Protein AF-A0A970IRS8-F1 (afdb_monomer_lite)

pLDDT: mean 84.2, std 9.83, range [52.62, 96.56]

Radius of gyration: 14.55 Å; chains: 1; bounding box: 36×25×32 Å

Sequence (57 aa):
MNGKTYKIKEKLSDVLELPREIVLDISKIIVIGTDSVIVENHKGIIDYCDNKISINT

Foldseek 3Di:
DPVVVQVVLQVVCVVVVHDSCVSNQDWDWDDDPPPDIDIDGPQDWPDDDPVDTHGDD

Secondary structure (DSSP, 8-state):
--HHHHHHHHHHHHHTT--HHHHTT--EEEEETTTEEEEE-SS-EEEEETTEEEE--

Structure (mmCIF, N/CA/C/O backbone):
data_AF-A0A970IRS8-F1
#
_entry.id   AF-A0A970IRS8-F1
#
loop_
_atom_site.group_PDB
_atom_site.id
_atom_site.type_symbol
_atom_site.label_atom_id
_atom_site.label_alt_id
_atom_site.label_comp_id
_atom_site.label_asym_id
_atom_site.label_entity_id
_atom_site.label_seq_id
_atom_site.pdbx_PDB_ins_code
_atom_site.Cartn_x
_atom_site.Cartn_y
_atom_site.Cartn_z
_atom_site.occupancy
_atom_site.B_iso_or_equiv
_atom_site.auth_seq_id
_atom_site.auth_comp_id
_atom_site.auth_asym_id
_atom_site.auth_atom_id
_atom_site.pdbx_PDB_model_num
ATOM 1 N N . MET A 1 1 ? -3.818 17.635 9.634 1.00 52.62 1 MET A N 1
ATOM 2 C CA . MET A 1 1 ? -5.142 17.006 9.864 1.00 52.62 1 MET A CA 1
ATOM 3 C C . MET A 1 1 ? -5.738 17.522 11.167 1.00 52.62 1 MET A C 1
ATOM 5 O O . MET A 1 1 ? -5.058 17.494 12.184 1.00 52.62 1 MET A O 1
ATOM 9 N N . ASN A 1 2 ? -6.980 18.017 11.150 1.00 55.97 2 ASN A N 1
ATOM 10 C CA . ASN A 1 2 ? -7.670 18.489 12.357 1.00 55.97 2 ASN A CA 1
ATOM 11 C C . ASN A 1 2 ? -7.977 17.301 13.284 1.00 55.97 2 ASN A C 1
ATOM 13 O O . ASN A 1 2 ? -8.879 16.514 13.003 1.00 55.97 2 ASN A O 1
ATOM 17 N N . GLY A 1 3 ? -7.260 17.175 14.407 1.00 67.81 3 GLY A N 1
ATOM 18 C CA . GLY A 1 3 ? -7.371 16.035 15.335 1.00 67.81 3 GLY A CA 1
ATOM 19 C C . GLY A 1 3 ? -8.774 15.778 15.912 1.00 67.81 3 GLY A C 1
ATOM 20 O O . GLY A 1 3 ? -9.039 14.695 16.426 1.00 67.81 3 GLY A O 1
ATOM 21 N N . LYS A 1 4 ? -9.702 16.737 15.790 1.00 72.25 4 LYS A N 1
ATOM 22 C CA . LYS A 1 4 ? -11.115 16.562 16.162 1.00 72.25 4 LYS A CA 1
ATOM 23 C C . LYS A 1 4 ? -11.851 15.583 15.237 1.00 72.25 4 LYS A C 1
ATOM 25 O O . LYS A 1 4 ? -12.578 14.732 15.733 1.00 72.25 4 LYS A O 1
ATOM 30 N N . THR A 1 5 ? -11.634 15.655 13.922 1.00 77.12 5 THR A N 1
ATOM 31 C CA . THR A 1 5 ? -12.306 14.782 12.939 1.00 77.12 5 THR A CA 1
ATOM 32 C C . THR A 1 5 ? -11.824 13.336 13.048 1.00 77.12 5 THR A C 1
ATOM 34 O O . THR A 1 5 ? -12.628 12.412 12.964 1.00 77.12 5 THR A O 1
ATOM 37 N N . TYR A 1 6 ? -10.529 13.139 13.313 1.00 78.06 6 TYR A N 1
ATOM 38 C CA . TYR A 1 6 ? -9.937 11.814 13.516 1.00 78.06 6 TYR A CA 1
ATOM 39 C C . TYR A 1 6 ? -10.574 11.079 14.707 1.00 78.06 6 TYR A C 1
ATOM 41 O O . TYR A 1 6 ? -11.021 9.946 14.565 1.00 78.06 6 TYR A O 1
ATOM 49 N N . LYS A 1 7 ? -10.732 11.763 15.850 1.00 79.62 7 LYS A N 1
ATOM 50 C CA . LYS A 1 7 ? -11.379 11.193 17.048 1.00 79.62 7 LYS A CA 1
ATOM 51 C C . LYS A 1 7 ? -12.849 10.815 16.833 1.00 79.62 7 LYS A C 1
ATOM 53 O O . LYS A 1 7 ? -13.341 9.900 17.485 1.00 79.62 7 LYS A O 1
ATOM 58 N N . ILE A 1 8 ? -13.562 11.527 15.957 1.00 82.38 8 ILE A N 1
ATOM 59 C CA . ILE A 1 8 ? -14.963 11.213 15.627 1.00 82.38 8 ILE A CA 1
ATOM 60 C C . ILE A 1 8 ? -15.032 9.947 14.767 1.00 82.38 8 ILE A C 1
ATOM 62 O O . ILE A 1 8 ? -15.830 9.061 15.060 1.00 82.38 8 ILE A O 1
ATOM 66 N N . LYS A 1 9 ? -14.169 9.841 13.749 1.00 79.81 9 LYS A N 1
ATOM 67 C CA . LYS A 1 9 ? -14.058 8.649 12.898 1.00 79.81 9 LYS A CA 1
ATOM 68 C C . LYS A 1 9 ? -13.682 7.400 13.704 1.00 79.81 9 LYS A C 1
ATOM 70 O O . LYS A 1 9 ? -14.298 6.359 13.526 1.00 79.81 9 LYS A O 1
ATOM 75 N N . GLU A 1 10 ? -12.736 7.524 14.633 1.00 79.12 10 GLU A N 1
ATOM 76 C CA . GLU A 1 10 ? -12.313 6.422 15.506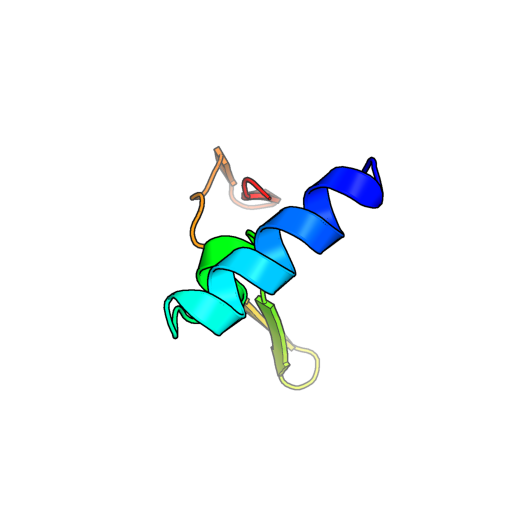 1.00 79.12 10 GLU A CA 1
ATOM 77 C C . GLU A 1 10 ? -13.472 5.895 16.369 1.00 79.12 10 GLU A C 1
ATOM 79 O O . GLU A 1 10 ? -13.761 4.702 16.349 1.00 79.12 10 GLU A O 1
ATOM 84 N N . LYS A 1 11 ? -14.216 6.792 17.033 1.00 81.50 11 LYS A N 1
ATOM 85 C CA . LYS A 1 11 ? -15.398 6.407 17.823 1.00 81.50 11 LYS A CA 1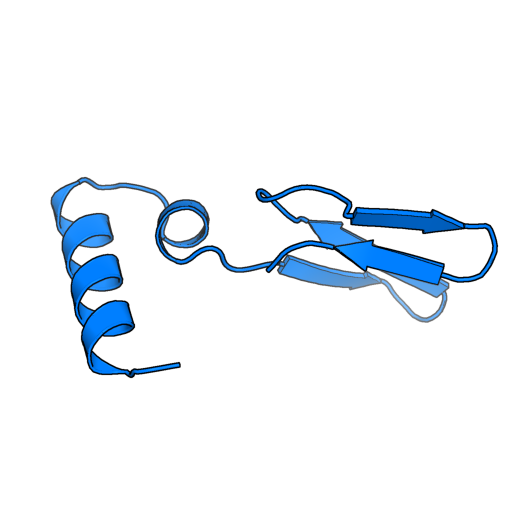
ATOM 86 C C . LYS A 1 11 ? -16.493 5.748 16.985 1.00 81.50 11 LYS A C 1
ATOM 88 O O . LYS A 1 11 ? -17.168 4.850 17.475 1.00 81.50 11 LYS A O 1
ATOM 93 N N . LEU A 1 12 ? -16.695 6.202 15.748 1.00 80.62 12 LEU A N 1
ATOM 94 C CA . LEU A 1 12 ? -17.679 5.605 14.847 1.00 80.62 12 LEU A CA 1
ATOM 95 C C . LEU A 1 12 ? -17.268 4.186 14.423 1.00 80.62 12 LEU A C 1
ATOM 97 O O . LEU A 1 12 ? -18.125 3.311 14.351 1.00 80.62 12 LEU A O 1
ATOM 101 N N . SER A 1 13 ? -15.969 3.954 14.197 1.00 79.94 13 SER A N 1
ATOM 102 C CA . SER A 1 13 ? -15.412 2.625 13.908 1.00 79.94 13 SER A CA 1
ATOM 103 C C . SER A 1 13 ? -15.702 1.636 15.035 1.00 79.94 13 SER A C 1
ATOM 105 O O . SER A 1 13 ? -16.137 0.524 14.763 1.00 79.94 13 SER A O 1
ATOM 107 N N . ASP A 1 14 ? -15.512 2.064 16.288 1.00 80.06 14 ASP A N 1
ATOM 108 C CA . ASP A 1 14 ? -15.719 1.217 17.467 1.00 80.06 14 ASP A CA 1
ATOM 109 C C . ASP A 1 14 ? -17.205 0.876 17.685 1.00 80.06 14 ASP A C 1
ATOM 111 O O . ASP A 1 14 ? -17.530 -0.240 18.073 1.00 80.06 14 ASP A O 1
ATOM 115 N N . VAL A 1 15 ? -18.121 1.817 17.412 1.00 83.69 15 VAL A N 1
ATOM 116 C CA . VAL A 1 15 ? -19.577 1.594 17.542 1.00 83.69 15 VAL A CA 1
ATOM 117 C C . VAL A 1 15 ? -20.124 0.683 16.441 1.00 83.69 15 VAL A C 1
ATOM 119 O O . VAL A 1 15 ? -21.059 -0.073 16.685 1.00 83.69 15 VAL A O 1
ATOM 122 N N . LEU A 1 16 ? -19.575 0.777 15.229 1.00 83.00 16 LEU A N 1
ATOM 123 C CA . LEU A 1 16 ? -20.026 0.001 14.071 1.00 83.00 16 LEU A CA 1
ATOM 124 C C . LEU A 1 16 ? -19.243 -1.307 13.870 1.00 83.00 16 LEU A C 1
ATOM 126 O O . LEU A 1 16 ? -19.470 -1.982 12.870 1.00 83.00 16 LEU A O 1
ATOM 130 N N . GLU A 1 17 ? -18.306 -1.635 14.769 1.00 83.12 17 GLU A N 1
ATOM 131 C CA . GLU A 1 17 ? -17.377 -2.776 14.660 1.00 83.12 17 GLU A CA 1
ATOM 132 C C . GLU A 1 17 ? -16.634 -2.836 13.309 1.00 83.12 17 GLU A C 1
ATOM 134 O O . GLU A 1 17 ? -16.215 -3.894 12.838 1.00 83.12 17 GLU A O 1
ATOM 139 N N . LEU A 1 18 ? -16.461 -1.680 12.661 1.00 80.56 18 LEU A N 1
ATOM 140 C CA . LEU A 1 18 ? -15.792 -1.595 11.370 1.00 80.56 18 LEU A CA 1
ATOM 141 C C . LEU A 1 18 ? -14.271 -1.633 11.561 1.00 80.56 18 LEU A C 1
ATOM 143 O O . LEU A 1 18 ? -13.761 -1.032 12.516 1.00 80.56 18 LEU A O 1
ATOM 147 N N . PRO A 1 19 ? -13.518 -2.255 10.634 1.00 76.62 19 PRO A N 1
ATOM 148 C CA . PRO A 1 19 ? -12.062 -2.215 10.660 1.00 76.62 19 PRO A CA 1
ATOM 149 C C . PRO A 1 19 ? -11.559 -0.766 10.621 1.00 76.62 19 PRO A C 1
ATOM 151 O O . PRO A 1 19 ? -11.855 -0.013 9.687 1.00 76.62 19 PRO A O 1
ATOM 154 N N . ARG A 1 20 ? -10.769 -0.372 11.629 1.00 74.75 20 ARG A N 1
ATOM 155 C CA . ARG A 1 20 ? -10.237 0.998 11.779 1.00 74.7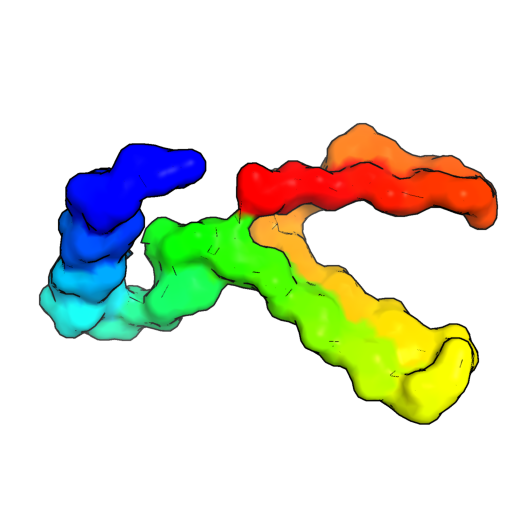5 20 ARG A CA 1
ATOM 156 C C . ARG A 1 20 ? -9.465 1.472 10.553 1.00 74.75 20 ARG A C 1
ATOM 158 O O . ARG A 1 20 ? -9.509 2.650 10.220 1.00 74.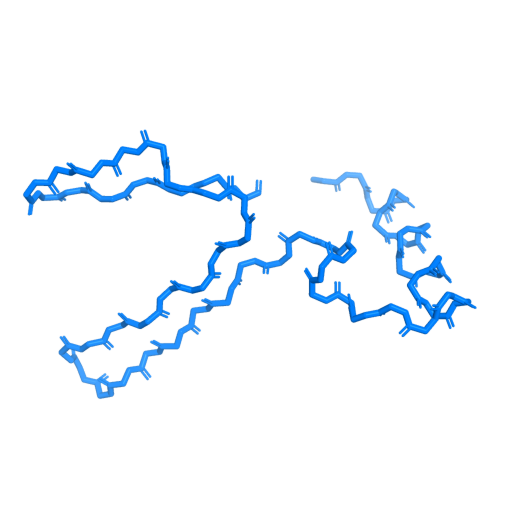75 20 ARG A O 1
ATOM 165 N N . GLU A 1 21 ? -8.794 0.549 9.882 1.00 70.06 21 GLU A N 1
ATOM 166 C CA . GLU A 1 21 ? -8.012 0.761 8.662 1.00 70.06 21 GLU A CA 1
ATOM 167 C C . GLU A 1 2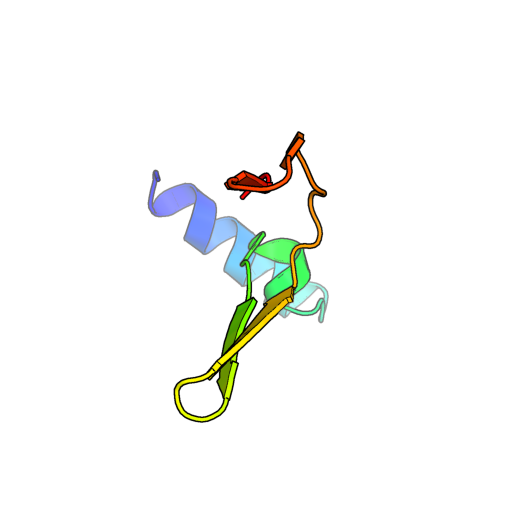1 ? -8.858 1.394 7.547 1.00 70.06 21 GLU A C 1
ATOM 169 O O . GLU A 1 21 ? -8.423 2.344 6.895 1.00 70.06 21 GLU A O 1
ATOM 174 N N . ILE A 1 22 ? -10.103 0.924 7.405 1.00 69.56 22 ILE A N 1
ATOM 175 C CA . ILE A 1 22 ? -11.065 1.391 6.402 1.00 69.56 22 ILE A CA 1
ATOM 176 C C . ILE A 1 22 ? -11.612 2.766 6.795 1.00 69.56 22 ILE A C 1
ATOM 178 O O . ILE A 1 22 ? -11.714 3.664 5.967 1.00 69.56 22 ILE A O 1
ATOM 182 N N . VAL A 1 23 ? -11.958 2.958 8.071 1.00 77.38 23 VAL A N 1
ATOM 183 C CA . VAL A 1 23 ? -12.608 4.193 8.547 1.00 77.38 23 VAL A CA 1
ATOM 184 C C . VAL A 1 23 ? -11.630 5.374 8.612 1.00 77.38 23 VAL A C 1
ATOM 186 O O . VAL A 1 23 ? -11.997 6.532 8.362 1.00 77.38 23 VAL A O 1
ATOM 189 N N . LEU A 1 24 ? -10.378 5.086 8.965 1.00 75.12 24 LEU A N 1
ATOM 190 C CA . LEU A 1 24 ? -9.327 6.078 9.176 1.00 75.12 24 LEU A CA 1
ATOM 191 C C . LEU A 1 24 ? -8.498 6.361 7.922 1.00 75.12 24 LEU A C 1
ATOM 193 O O . LEU A 1 24 ? -7.633 7.233 7.987 1.00 75.12 24 LEU A O 1
ATOM 197 N N . ASP A 1 25 ? -8.789 5.693 6.802 1.00 74.50 25 ASP A N 1
ATOM 198 C CA . ASP A 1 25 ? -8.079 5.866 5.533 1.00 74.50 25 ASP A CA 1
ATOM 199 C C . ASP A 1 25 ? -6.554 5.665 5.662 1.00 74.50 25 ASP A C 1
ATOM 201 O O . ASP A 1 25 ? -5.756 6.397 5.074 1.00 74.50 25 ASP A O 1
ATOM 205 N N . ILE A 1 26 ? -6.126 4.707 6.487 1.00 78.50 26 ILE A N 1
ATOM 206 C CA . ILE A 1 26 ? -4.703 4.521 6.791 1.00 78.50 26 ILE A CA 1
ATOM 207 C C . ILE A 1 26 ? -4.064 3.663 5.698 1.00 78.50 26 ILE A C 1
ATOM 209 O O . ILE A 1 26 ? -4.458 2.520 5.491 1.00 78.50 26 ILE A O 1
ATOM 213 N N . SER A 1 27 ? -3.036 4.196 5.036 1.00 85.06 27 SER A N 1
ATOM 214 C CA . SER A 1 27 ? -2.185 3.406 4.138 1.00 85.06 27 SER A CA 1
ATOM 215 C C . SER A 1 27 ? -1.210 2.551 4.950 1.00 85.06 27 SER A C 1
ATOM 217 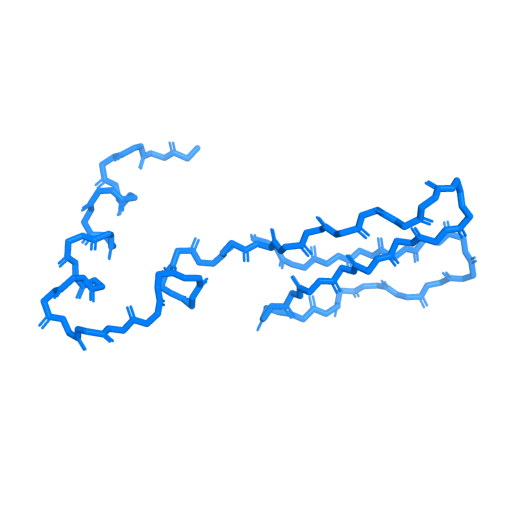O O . SER A 1 27 ? -0.569 3.051 5.878 1.00 85.06 27 SER A O 1
ATOM 219 N N . LYS A 1 28 ? -1.053 1.277 4.585 1.00 87.50 28 LYS A N 1
ATOM 220 C CA . LYS A 1 28 ? -0.140 0.345 5.260 1.00 87.50 28 LYS A CA 1
ATOM 221 C C . LYS A 1 28 ? 1.084 0.091 4.391 1.00 87.50 28 LYS A C 1
ATOM 223 O O . LYS A 1 28 ? 0.964 -0.249 3.219 1.00 87.50 28 LYS A O 1
ATOM 228 N N . ILE A 1 29 ? 2.268 0.252 4.975 1.00 91.00 29 ILE A N 1
ATOM 229 C CA . ILE A 1 29 ? 3.551 0.038 4.298 1.00 91.00 29 ILE A CA 1
ATOM 230 C C . ILE A 1 29 ? 4.306 -1.060 5.043 1.00 91.00 29 ILE A C 1
ATOM 232 O O . ILE A 1 29 ? 4.495 -0.971 6.255 1.00 91.00 29 ILE A O 1
ATOM 236 N N . ILE A 1 30 ? 4.736 -2.089 4.318 1.00 94.31 30 ILE A N 1
ATOM 237 C CA . ILE A 1 30 ? 5.509 -3.216 4.842 1.00 94.31 30 ILE A CA 1
ATOM 238 C C . ILE A 1 30 ? 6.838 -3.259 4.094 1.00 94.31 30 ILE A C 1
ATOM 240 O O . ILE A 1 30 ? 6.853 -3.430 2.880 1.00 94.31 30 ILE A O 1
ATOM 244 N N . VAL A 1 31 ? 7.949 -3.124 4.815 1.00 95.44 31 VAL A N 1
ATOM 245 C CA . VAL A 1 31 ? 9.301 -3.266 4.256 1.00 95.44 31 VAL A CA 1
ATOM 246 C C . VAL A 1 31 ? 9.788 -4.686 4.524 1.00 95.44 31 VAL A C 1
ATOM 248 O O . VAL A 1 31 ? 9.738 -5.149 5.664 1.00 95.44 31 VAL A O 1
ATOM 251 N N . ILE A 1 32 ? 10.241 -5.382 3.484 1.00 96.56 32 ILE A N 1
ATOM 252 C CA . ILE A 1 32 ? 10.720 -6.763 3.568 1.00 96.56 32 ILE A CA 1
ATOM 253 C C . ILE A 1 32 ? 12.186 -6.785 3.134 1.00 96.56 32 ILE A C 1
ATOM 255 O O . ILE A 1 32 ? 12.514 -6.656 1.951 1.00 96.56 32 ILE A O 1
ATOM 259 N N . GLY A 1 33 ? 13.070 -6.954 4.122 1.00 94.75 33 GLY A N 1
ATOM 260 C CA . GLY A 1 33 ? 14.515 -6.885 3.920 1.00 94.75 33 GLY A CA 1
ATOM 261 C C . GLY A 1 33 ? 14.941 -5.502 3.430 1.00 94.75 33 GLY A C 1
ATOM 262 O O . GLY A 1 33 ? 14.486 -4.488 3.957 1.00 94.75 33 GLY A O 1
ATOM 263 N N . THR A 1 34 ? 15.816 -5.470 2.429 1.00 94.06 34 THR A N 1
ATOM 264 C CA . THR A 1 34 ? 16.313 -4.229 1.814 1.00 94.06 34 THR A CA 1
ATOM 265 C C . THR A 1 34 ? 15.728 -3.948 0.434 1.00 94.06 34 THR A C 1
ATOM 267 O O . THR A 1 34 ? 15.836 -2.822 -0.044 1.00 94.06 34 THR A O 1
ATOM 270 N N . ASP A 1 35 ? 15.089 -4.941 -0.190 1.00 94.25 35 ASP A N 1
ATOM 271 C CA . ASP A 1 35 ? 14.870 -4.931 -1.643 1.00 94.25 35 ASP A CA 1
ATOM 272 C C . ASP A 1 35 ? 13.393 -4.832 -2.028 1.00 94.25 35 ASP A C 1
ATOM 274 O O . ASP A 1 35 ? 13.064 -4.652 -3.200 1.00 94.25 35 ASP A O 1
ATOM 278 N N . SER A 1 36 ? 12.478 -4.967 -1.064 1.00 94.94 36 SER A N 1
ATOM 279 C CA . SER A 1 36 ? 11.050 -5.000 -1.366 1.00 94.94 36 SER A CA 1
ATOM 280 C C . SER A 1 36 ? 10.202 -4.256 -0.346 1.00 94.94 36 SER A C 1
ATOM 282 O O . SER A 1 36 ? 10.464 -4.256 0.859 1.00 94.94 36 SER A O 1
ATOM 284 N N . VAL A 1 37 ? 9.160 -3.608 -0.862 1.00 94.31 37 VAL A N 1
ATOM 285 C CA . VAL A 1 37 ? 8.161 -2.878 -0.088 1.00 94.31 37 VAL A CA 1
ATOM 286 C C . VAL A 1 37 ? 6.785 -3.234 -0.632 1.00 94.31 37 VAL A C 1
ATOM 288 O O . VAL A 1 37 ? 6.567 -3.218 -1.842 1.00 94.31 37 VAL A O 1
ATOM 291 N N . ILE A 1 38 ? 5.852 -3.535 0.264 1.00 93.06 38 ILE A N 1
ATOM 292 C CA . ILE A 1 38 ? 4.432 -3.699 -0.041 1.00 93.06 38 ILE A CA 1
ATOM 293 C C . ILE A 1 38 ? 3.709 -2.460 0.474 1.00 93.06 38 ILE A C 1
ATOM 295 O O . ILE A 1 38 ? 3.849 -2.095 1.642 1.00 93.06 38 ILE A O 1
ATOM 299 N N . VAL A 1 39 ? 2.931 -1.824 -0.396 1.00 91.12 39 VAL A N 1
ATOM 300 C CA . VAL A 1 39 ? 2.084 -0.683 -0.048 1.00 91.12 39 VAL A CA 1
ATOM 301 C C . VAL A 1 39 ? 0.636 -1.078 -0.293 1.00 91.12 39 VAL A C 1
ATOM 303 O O . VAL A 1 39 ? 0.247 -1.353 -1.425 1.00 91.12 39 VAL A O 1
ATOM 306 N N . GLU A 1 40 ? -0.156 -1.108 0.771 1.00 88.00 40 GLU A N 1
ATOM 307 C CA . GLU A 1 40 ? -1.590 -1.361 0.725 1.00 88.00 40 GLU A CA 1
ATOM 308 C C . GLU A 1 40 ? -2.328 -0.030 0.883 1.00 88.00 40 GLU A C 1
ATOM 310 O O . GLU A 1 40 ? -2.175 0.687 1.879 1.00 88.00 40 GLU A O 1
ATOM 315 N N . ASN A 1 41 ? -3.095 0.324 -0.145 1.00 86.88 41 ASN A N 1
ATOM 316 C CA . ASN A 1 41 ? -3.835 1.571 -0.215 1.00 86.88 41 ASN A CA 1
ATOM 317 C C . ASN A 1 41 ? -5.261 1.310 -0.712 1.00 86.88 41 ASN A C 1
ATOM 319 O O . ASN A 1 41 ? -5.455 0.764 -1.796 1.00 86.88 41 ASN A O 1
ATOM 323 N N . HIS A 1 42 ? -6.260 1.732 0.064 1.00 83.06 42 HIS A N 1
ATOM 324 C CA . HIS A 1 42 ? -7.674 1.510 -0.262 1.00 83.06 42 HIS A CA 1
ATOM 325 C C . HIS A 1 42 ? -8.305 2.644 -1.087 1.00 83.06 42 HIS A C 1
ATOM 327 O O . HIS A 1 42 ? -9.433 2.506 -1.555 1.00 83.06 42 HIS A O 1
ATOM 333 N N . LYS A 1 43 ? -7.596 3.765 -1.278 1.00 84.75 43 LYS A N 1
ATOM 334 C CA . LYS A 1 43 ? -8.080 4.941 -2.024 1.00 84.75 43 LYS A CA 1
ATOM 335 C C . LYS A 1 43 ? -7.626 4.981 -3.488 1.00 84.75 43 LYS A C 1
ATOM 337 O O . LYS A 1 43 ? -8.147 5.792 -4.253 1.00 84.75 43 LYS A O 1
ATOM 342 N N . GLY A 1 44 ? -6.697 4.112 -3.879 1.00 87.50 44 GLY A N 1
ATOM 343 C CA . GLY A 1 44 ? -6.251 3.907 -5.254 1.00 87.50 44 GLY A CA 1
ATOM 344 C C . GLY A 1 44 ? -4.934 4.599 -5.630 1.00 87.50 44 GLY A C 1
ATOM 345 O O . GLY A 1 44 ? -4.408 5.471 -4.932 1.00 87.50 44 GLY A O 1
ATOM 346 N N . ILE A 1 45 ? -4.409 4.184 -6.786 1.00 92.31 45 ILE A N 1
ATOM 347 C CA . ILE A 1 45 ? -3.205 4.739 -7.416 1.00 92.31 45 ILE A CA 1
ATOM 348 C C . ILE A 1 45 ? -3.594 5.971 -8.245 1.00 92.31 45 ILE A C 1
ATOM 350 O O . ILE A 1 45 ? -4.555 5.930 -9.009 1.00 92.31 45 ILE A O 1
ATOM 354 N N . ILE A 1 46 ? -2.834 7.056 -8.090 1.00 93.62 46 ILE A N 1
ATOM 355 C CA . ILE A 1 46 ? -2.979 8.309 -8.845 1.00 93.62 46 ILE A CA 1
ATOM 356 C C . ILE A 1 46 ? -2.085 8.287 -10.094 1.00 93.62 46 ILE A C 1
ATOM 358 O O . ILE A 1 46 ? -2.510 8.727 -11.156 1.00 93.62 46 ILE A O 1
ATOM 362 N N . ASP A 1 47 ? -0.847 7.798 -9.962 1.00 94.44 47 ASP A N 1
ATOM 363 C CA . ASP A 1 47 ? 0.157 7.780 -11.035 1.00 94.44 47 ASP A CA 1
ATOM 364 C C . ASP A 1 47 ? 1.037 6.526 -10.917 1.00 94.44 47 ASP A C 1
ATOM 366 O O . ASP A 1 47 ? 1.419 6.144 -9.804 1.00 94.44 47 ASP A O 1
ATOM 370 N N . TYR A 1 48 ? 1.348 5.901 -12.053 1.00 93.62 48 TYR A N 1
ATOM 371 C CA . TYR A 1 48 ? 2.178 4.701 -12.154 1.00 93.62 48 TYR A CA 1
ATOM 372 C C . TYR A 1 48 ? 3.116 4.820 -13.359 1.00 93.62 48 TYR A C 1
ATOM 374 O O . TYR A 1 48 ? 2.734 4.555 -14.498 1.00 93.62 48 TYR A O 1
ATOM 382 N N . CYS A 1 49 ? 4.348 5.238 -13.086 1.00 95.81 49 CYS A N 1
ATOM 383 C CA . CYS A 1 49 ? 5.423 5.407 -14.058 1.00 95.81 49 CYS A CA 1
ATOM 384 C C . CYS A 1 49 ? 6.642 4.571 -13.644 1.00 95.81 49 CYS A C 1
ATOM 386 O O . CYS A 1 49 ? 6.809 4.265 -12.463 1.00 95.81 49 CYS A O 1
ATOM 388 N N . ASP A 1 50 ? 7.546 4.301 -14.591 1.00 96.38 50 ASP A N 1
ATOM 389 C CA . ASP A 1 50 ? 8.750 3.473 -14.385 1.00 96.38 50 ASP A CA 1
ATOM 390 C C . ASP A 1 50 ? 9.590 3.871 -13.159 1.00 96.38 50 ASP A C 1
ATOM 392 O O . ASP A 1 50 ? 10.238 3.032 -12.539 1.00 96.38 50 ASP A O 1
ATOM 396 N N . ASN A 1 51 ? 9.585 5.154 -12.793 1.00 95.69 51 ASN A N 1
ATOM 397 C CA . ASN A 1 51 ? 10.390 5.708 -11.705 1.00 95.69 51 ASN A CA 1
ATOM 398 C C . ASN A 1 51 ? 9.572 6.305 -10.549 1.00 95.69 51 ASN A C 1
ATOM 400 O O . ASN A 1 51 ? 10.160 6.853 -9.615 1.00 95.69 51 ASN A O 1
ATOM 404 N N . LYS A 1 52 ? 8.234 6.262 -10.606 1.00 93.81 52 LYS A N 1
ATOM 405 C CA . LYS A 1 52 ? 7.385 6.936 -9.619 1.00 93.81 52 LYS A CA 1
ATOM 406 C C . LYS A 1 52 ? 6.007 6.295 -9.532 1.00 93.81 52 LYS A C 1
ATOM 408 O O . LYS A 1 52 ? 5.296 6.184 -10.525 1.00 93.81 52 LYS A O 1
ATOM 413 N N . ILE A 1 53 ? 5.593 6.007 -8.303 1.00 92.75 53 ILE A N 1
ATOM 414 C CA . ILE A 1 53 ? 4.217 5.643 -7.967 1.00 92.75 53 ILE A CA 1
ATOM 415 C C . ILE A 1 53 ? 3.669 6.721 -7.030 1.00 92.75 53 ILE A C 1
ATOM 417 O O . ILE A 1 53 ? 4.350 7.144 -6.097 1.00 92.75 53 ILE A O 1
ATOM 421 N N . SER A 1 54 ? 2.453 7.201 -7.279 1.00 91.88 54 SER A N 1
ATOM 422 C CA . SER A 1 54 ? 1.732 8.113 -6.383 1.00 91.88 54 SER A CA 1
ATOM 423 C C . SER A 1 54 ? 0.400 7.492 -5.988 1.00 91.88 54 SER A C 1
ATOM 425 O O . SER A 1 54 ? -0.342 7.029 -6.850 1.00 91.88 54 SER A O 1
ATOM 427 N N . ILE A 1 55 ? 0.095 7.486 -4.693 1.00 90.81 55 ILE A N 1
ATOM 428 C CA . ILE A 1 55 ? -1.131 6.908 -4.130 1.00 90.81 55 ILE A CA 1
ATOM 429 C C . ILE A 1 55 ? -1.931 7.974 -3.386 1.00 90.81 55 ILE A C 1
ATOM 431 O O . ILE A 1 55 ? -1.364 8.926 -2.848 1.00 90.81 55 ILE A O 1
ATOM 435 N N . ASN A 1 56 ? -3.251 7.817 -3.368 1.00 84.00 56 ASN A N 1
ATOM 436 C CA . ASN A 1 56 ? -4.149 8.710 -2.645 1.00 84.00 56 ASN A CA 1
ATOM 437 C C . ASN A 1 56 ? -4.202 8.293 -1.169 1.00 84.00 56 ASN A C 1
ATOM 439 O O . ASN A 1 56 ? -4.489 7.137 -0.896 1.00 84.00 56 ASN A O 1
ATOM 443 N N . THR A 1 57 ? -3.942 9.184 -0.210 1.00 74.06 57 THR A N 1
ATOM 444 C CA . THR A 1 57 ? -3.999 8.856 1.229 1.00 74.06 57 THR A CA 1
ATOM 445 C C . THR A 1 57 ? -4.907 9.792 2.002 1.00 74.06 57 THR A C 1
ATOM 447 O O . THR A 1 57 ? -5.063 10.970 1.626 1.00 74.06 57 THR A O 1
#